Protein AF-A0AAN6XSV2-F1 (afdb_monomer_lite)

Sequence (137 aa):
DPVLAKMDRAIHNLPPEVEIPLPMTRPQTPESPRQKPQKDSRGTYFLKRDATGWHRHYIEVHVVNAVVFHATAKKNPEEVYCTTLHEIDRLIEERSKRQLDDDEEELRERVQRDLPKTYHDYLDVFSKVSSDILSPH

pLDDT: mean 72.24, std 12.76, range [43.78, 90.94]

Radius of gyration: 25.39 Å; chains: 1; bounding box: 77×52×51 Å

Structure (mmCIF, N/CA/C/O backbone):
data_AF-A0AAN6XSV2-F1
#
_entry.id   AF-A0AAN6XSV2-F1
#
loop_
_atom_site.group_PDB
_atom_site.id
_atom_site.type_symbol
_atom_site.label_atom_id
_atom_site.label_alt_id
_atom_site.label_comp_id
_atom_site.label_asym_id
_atom_site.label_entity_id
_atom_site.label_seq_id
_atom_site.pdbx_PDB_ins_code
_atom_site.Cartn_x
_atom_site.Cartn_y
_atom_site.Cartn_z
_atom_site.occupancy
_atom_site.B_iso_or_equiv
_atom_site.auth_seq_id
_atom_site.auth_comp_id
_atom_site.auth_asym_id
_atom_site.auth_atom_id
_atom_site.pdbx_PDB_model_num
ATOM 1 N N . ASP A 1 1 ? 46.905 -29.160 -10.668 1.00 58.41 1 ASP A N 1
ATOM 2 C CA . ASP A 1 1 ? 46.333 -28.372 -11.772 1.00 58.41 1 ASP A CA 1
ATOM 3 C C . ASP A 1 1 ? 46.501 -26.879 -11.494 1.00 58.41 1 ASP A C 1
ATOM 5 O O . ASP A 1 1 ? 45.975 -26.409 -10.489 1.00 58.41 1 ASP A O 1
ATOM 9 N N . PRO A 1 2 ? 47.266 -26.123 -12.299 1.00 62.91 2 PRO A N 1
ATOM 10 C CA . PRO A 1 2 ? 47.562 -24.707 -12.037 1.00 62.91 2 PRO A CA 1
ATOM 11 C C . PRO A 1 2 ? 46.348 -23.774 -12.203 1.00 62.91 2 PRO A C 1
ATOM 13 O O . PRO A 1 2 ? 46.419 -22.602 -11.834 1.00 62.91 2 PRO A O 1
ATOM 16 N N . VAL A 1 3 ? 45.240 -24.282 -12.751 1.00 62.38 3 VAL A N 1
ATOM 17 C CA . VAL A 1 3 ? 43.979 -23.549 -12.936 1.00 62.38 3 VAL A CA 1
ATOM 18 C C . VAL A 1 3 ? 43.185 -23.462 -11.628 1.00 62.38 3 VAL A C 1
ATOM 20 O O . VAL A 1 3 ? 42.724 -22.376 -11.286 1.00 62.38 3 VAL A O 1
ATOM 23 N N . LEU A 1 4 ? 43.116 -24.547 -10.842 1.00 56.38 4 LEU A N 1
ATOM 24 C CA . LEU A 1 4 ? 42.421 -24.557 -9.543 1.00 56.38 4 LEU A CA 1
ATOM 25 C C . LEU A 1 4 ? 43.033 -23.546 -8.559 1.00 56.38 4 LEU A C 1
ATOM 27 O O . LEU A 1 4 ? 42.321 -22.755 -7.950 1.00 56.38 4 LEU A O 1
ATOM 31 N N . ALA A 1 5 ? 44.366 -23.482 -8.494 1.00 59.22 5 ALA A N 1
ATOM 32 C CA . ALA A 1 5 ? 45.076 -22.570 -7.593 1.00 59.22 5 ALA A CA 1
ATOM 33 C C . ALA A 1 5 ? 44.872 -21.075 -7.931 1.00 59.22 5 ALA A C 1
ATOM 35 O O . ALA A 1 5 ? 45.068 -20.209 -7.076 1.00 59.22 5 ALA A O 1
ATOM 36 N N . LYS A 1 6 ? 44.489 -20.748 -9.176 1.00 57.47 6 LYS A N 1
ATOM 37 C CA . LYS A 1 6 ? 44.119 -19.380 -9.574 1.00 57.47 6 LYS A CA 1
ATOM 38 C C . LYS A 1 6 ? 42.690 -19.024 -9.159 1.00 57.47 6 LYS A C 1
ATOM 40 O O . LYS A 1 6 ? 42.443 -17.856 -8.873 1.00 57.47 6 LYS A O 1
ATOM 45 N N . MET A 1 7 ? 41.783 -20.002 -9.102 1.00 56.28 7 MET A N 1
ATOM 46 C CA . MET A 1 7 ? 40.399 -19.796 -8.662 1.00 56.28 7 MET A CA 1
ATOM 47 C C . MET A 1 7 ? 40.332 -19.585 -7.145 1.00 56.28 7 MET A C 1
ATOM 49 O O . MET A 1 7 ? 39.695 -18.633 -6.705 1.00 56.28 7 MET A O 1
ATOM 53 N N . ASP A 1 8 ? 41.099 -20.352 -6.362 1.00 54.59 8 ASP A N 1
ATOM 54 C CA . ASP A 1 8 ? 41.170 -20.175 -4.901 1.00 54.59 8 ASP A CA 1
ATOM 55 C C . ASP A 1 8 ? 41.706 -18.789 -4.502 1.00 54.59 8 ASP A C 1
ATOM 57 O O . ASP A 1 8 ? 41.185 -18.137 -3.598 1.00 54.59 8 ASP A O 1
ATOM 61 N N . ARG A 1 9 ? 42.703 -18.266 -5.230 1.00 55.00 9 ARG A N 1
ATOM 62 C CA . ARG A 1 9 ? 43.221 -16.903 -5.000 1.00 55.00 9 ARG A CA 1
ATOM 63 C C . ARG A 1 9 ? 42.226 -15.796 -5.352 1.00 55.00 9 ARG A C 1
ATOM 65 O O . ARG A 1 9 ? 42.364 -14.695 -4.826 1.00 55.00 9 ARG A O 1
ATOM 72 N N . ALA A 1 10 ? 41.264 -16.051 -6.236 1.00 57.94 10 ALA A N 1
ATOM 73 C CA . ALA A 1 10 ? 40.245 -15.067 -6.600 1.00 57.94 10 ALA A CA 1
ATOM 74 C C . ALA A 1 10 ? 39.151 -14.951 -5.526 1.00 57.94 10 ALA A C 1
ATOM 76 O O . ALA A 1 10 ? 38.628 -13.863 -5.311 1.00 57.94 10 ALA A O 1
ATOM 77 N N . ILE A 1 11 ? 38.859 -16.043 -4.812 1.00 56.12 11 ILE A N 1
ATOM 78 C CA . ILE A 1 11 ? 37.865 -16.071 -3.729 1.00 56.12 11 ILE A CA 1
ATOM 79 C C . ILE A 1 11 ? 38.377 -15.301 -2.500 1.00 56.12 11 ILE A C 1
ATOM 81 O O . ILE A 1 11 ? 37.618 -14.579 -1.860 1.00 56.12 11 ILE A O 1
ATOM 85 N N . HIS A 1 12 ? 39.676 -15.393 -2.199 1.00 56.19 12 HIS A N 1
ATOM 86 C CA . HIS A 1 12 ? 40.283 -14.735 -1.032 1.00 56.19 12 HIS A CA 1
ATOM 87 C C . HIS A 1 12 ? 40.664 -13.257 -1.235 1.00 56.19 12 HIS A C 1
ATOM 89 O O . HIS A 1 12 ? 41.043 -12.602 -0.269 1.00 56.19 12 HIS A O 1
ATOM 95 N N . ASN A 1 13 ? 40.562 -12.729 -2.460 1.00 59.34 13 ASN A N 1
ATOM 96 C CA . ASN A 1 13 ? 40.878 -11.333 -2.796 1.00 59.34 13 ASN A CA 1
ATOM 97 C C . ASN A 1 13 ? 39.628 -10.499 -3.132 1.00 59.34 13 ASN A C 1
ATOM 99 O O . ASN A 1 13 ? 39.733 -9.473 -3.808 1.00 59.34 13 ASN A O 1
ATOM 103 N N . LEU A 1 14 ? 38.442 -10.929 -2.692 1.00 58.00 14 LEU A N 1
ATOM 104 C CA . LEU A 1 14 ? 37.255 -10.085 -2.770 1.00 58.00 14 LEU A CA 1
ATOM 105 C C . LEU A 1 14 ? 37.459 -8.859 -1.862 1.00 58.00 14 LEU A C 1
ATOM 107 O O . LEU A 1 14 ? 37.894 -9.019 -0.718 1.00 58.00 14 LEU A O 1
ATOM 111 N N . PRO A 1 15 ? 37.195 -7.635 -2.354 1.00 59.25 15 PRO A N 1
ATOM 112 C CA . PRO A 1 15 ? 37.229 -6.454 -1.504 1.00 59.25 15 PRO A CA 1
ATOM 113 C C . PRO A 1 15 ? 36.243 -6.636 -0.339 1.00 59.25 15 PRO A C 1
ATOM 115 O O . PRO A 1 15 ? 35.228 -7.318 -0.513 1.00 59.25 15 PRO A O 1
ATOM 118 N N . PRO A 1 16 ? 36.534 -6.054 0.840 1.00 58.91 16 PRO A N 1
ATOM 119 C CA . PRO A 1 16 ? 35.620 -6.116 1.968 1.00 58.91 16 PRO A CA 1
ATOM 120 C C . PRO A 1 16 ? 34.246 -5.607 1.535 1.00 58.91 16 PRO A C 1
ATOM 122 O O . PRO A 1 16 ? 34.139 -4.650 0.766 1.00 58.91 16 PRO A O 1
ATOM 125 N N . GLU A 1 17 ? 33.234 -6.326 2.006 1.00 56.94 17 GLU A N 1
ATOM 126 C CA . GLU A 1 17 ? 31.809 -6.106 1.804 1.00 56.94 17 GLU A CA 1
ATOM 127 C C . GLU A 1 17 ? 31.503 -4.604 1.736 1.00 56.94 17 GLU A C 1
ATOM 129 O O . GLU A 1 17 ? 31.694 -3.865 2.701 1.00 56.94 17 GLU A O 1
ATOM 134 N N . VAL A 1 18 ? 31.102 -4.128 0.554 1.00 55.81 18 VAL A N 1
ATOM 135 C CA . VAL A 1 18 ? 30.601 -2.763 0.408 1.00 55.81 18 VAL A CA 1
ATOM 136 C C . VAL A 1 18 ? 29.312 -2.728 1.209 1.00 55.81 18 VAL A C 1
ATOM 138 O O . VAL A 1 18 ? 28.310 -3.296 0.777 1.00 55.81 18 VAL A O 1
ATOM 141 N N . GLU A 1 19 ? 29.351 -2.106 2.386 1.00 52.62 19 GLU A N 1
ATOM 142 C CA . GLU A 1 19 ? 28.157 -1.790 3.157 1.00 52.62 19 GLU A CA 1
ATOM 143 C C . GLU A 1 19 ? 27.242 -0.964 2.253 1.00 52.62 19 GLU A C 1
ATOM 145 O O . GLU A 1 19 ? 27.465 0.225 2.019 1.00 52.62 19 GLU A O 1
ATOM 150 N N . ILE A 1 20 ? 26.234 -1.613 1.674 1.00 57.91 20 ILE A N 1
ATOM 151 C CA . ILE A 1 20 ? 25.153 -0.907 1.009 1.00 57.91 20 ILE A CA 1
ATOM 152 C C . ILE A 1 20 ? 24.406 -0.224 2.153 1.00 57.91 20 ILE A C 1
ATOM 154 O O . ILE A 1 20 ? 23.847 -0.933 2.996 1.00 57.91 20 ILE A O 1
ATOM 158 N N . PRO A 1 21 ? 24.409 1.118 2.245 1.00 51.75 21 PRO A N 1
ATOM 159 C CA . PRO A 1 21 ? 23.649 1.788 3.280 1.00 51.75 21 PRO A CA 1
ATOM 160 C C . PRO A 1 21 ? 22.197 1.348 3.133 1.00 51.75 21 PRO A C 1
ATOM 162 O O . PRO A 1 21 ? 21.609 1.463 2.053 1.00 51.75 21 PRO A O 1
ATOM 165 N N . LEU A 1 22 ? 21.640 0.797 4.214 1.00 59.53 22 LEU A N 1
ATOM 166 C CA . LEU A 1 22 ? 20.224 0.466 4.276 1.00 59.53 22 LEU A CA 1
ATOM 167 C C . LEU A 1 22 ? 19.446 1.703 3.809 1.00 59.53 22 LEU A C 1
ATOM 169 O O . LEU A 1 22 ? 19.754 2.807 4.277 1.00 59.53 22 LEU A O 1
ATOM 173 N N . PRO A 1 23 ? 18.483 1.561 2.877 1.00 52.69 23 PRO A N 1
ATOM 174 C CA . PRO A 1 23 ? 17.677 2.693 2.457 1.00 52.69 23 PRO A CA 1
ATOM 175 C C . PRO A 1 23 ? 17.090 3.315 3.718 1.00 52.69 23 PRO A C 1
ATOM 177 O O . PRO A 1 23 ? 16.492 2.605 4.531 1.00 52.69 23 PRO A O 1
ATOM 180 N N . MET A 1 24 ? 17.338 4.615 3.906 1.00 48.44 24 MET A N 1
ATOM 181 C CA . MET A 1 24 ? 16.866 5.351 5.072 1.00 48.44 24 MET A CA 1
ATOM 182 C C . MET A 1 24 ? 15.400 4.997 5.295 1.00 48.44 24 MET A C 1
ATOM 184 O O . MET A 1 24 ? 14.558 5.240 4.427 1.00 48.44 24 MET A O 1
ATOM 188 N N . THR A 1 25 ? 15.101 4.376 6.435 1.00 55.81 25 THR A N 1
ATOM 189 C CA . THR A 1 25 ? 13.728 4.106 6.835 1.00 55.81 25 THR A CA 1
ATOM 190 C C . THR A 1 25 ? 13.012 5.443 6.845 1.00 55.81 25 THR A C 1
ATOM 192 O O . THR A 1 25 ? 13.369 6.356 7.593 1.00 55.81 25 THR A O 1
ATOM 195 N N . ARG A 1 26 ? 12.043 5.583 5.933 1.00 50.16 26 ARG A N 1
ATOM 196 C CA . ARG A 1 26 ? 11.208 6.775 5.814 1.00 50.16 26 ARG A CA 1
ATOM 197 C C . ARG A 1 26 ? 10.741 7.158 7.223 1.00 50.16 26 ARG A C 1
ATOM 199 O O . ARG A 1 26 ? 10.247 6.266 7.920 1.00 50.16 26 ARG A O 1
ATOM 206 N N . PRO A 1 27 ? 10.860 8.429 7.653 1.00 44.53 27 PRO A N 1
ATOM 207 C CA . PRO A 1 27 ? 10.211 8.859 8.879 1.00 44.53 27 PRO A CA 1
ATOM 208 C C . PRO A 1 27 ? 8.744 8.462 8.755 1.00 44.53 27 PRO A C 1
ATOM 210 O O . PRO A 1 27 ? 8.077 8.882 7.803 1.00 44.53 27 PRO A O 1
ATOM 213 N N . GLN A 1 28 ? 8.289 7.572 9.644 1.00 43.78 28 GLN A N 1
ATOM 214 C CA . GLN A 1 28 ? 6.908 7.117 9.666 1.00 43.78 28 GLN A CA 1
ATOM 215 C C . GLN A 1 28 ? 6.064 8.360 9.906 1.00 43.78 28 GLN A C 1
ATOM 217 O O . GLN A 1 28 ? 5.969 8.878 11.016 1.00 43.78 28 GLN A O 1
ATOM 222 N N . THR A 1 29 ? 5.541 8.914 8.817 1.00 49.41 29 THR A N 1
ATOM 223 C CA . THR A 1 29 ? 4.543 9.965 8.898 1.00 49.41 29 THR A CA 1
ATOM 224 C C . THR A 1 29 ? 3.375 9.310 9.624 1.00 49.41 29 THR A C 1
ATOM 226 O O . THR A 1 29 ? 3.023 8.199 9.219 1.00 49.41 29 THR A O 1
ATOM 229 N N . PRO A 1 30 ? 2.832 9.909 10.701 1.00 49.22 30 PRO A N 1
ATOM 230 C CA . PRO A 1 30 ? 1.728 9.312 11.443 1.00 49.22 30 PRO A CA 1
ATOM 231 C C . PRO A 1 30 ? 0.676 8.862 10.436 1.00 49.22 30 PRO A C 1
ATOM 233 O O . PRO A 1 30 ? 0.217 9.682 9.631 1.00 49.22 30 PRO A O 1
ATOM 236 N N . GLU A 1 31 ? 0.413 7.549 10.401 1.00 45.19 31 GLU A N 1
ATOM 237 C CA . GLU A 1 31 ? -0.494 6.961 9.424 1.00 45.19 31 GLU A CA 1
ATOM 238 C C . GLU A 1 31 ? -1.801 7.739 9.515 1.00 45.19 31 GLU A C 1
ATOM 240 O O . GLU A 1 31 ? -2.478 7.754 10.545 1.00 45.19 31 GLU A O 1
ATOM 245 N N . SER A 1 32 ? -2.107 8.481 8.453 1.00 53.69 32 SER A N 1
ATOM 246 C CA . SER A 1 32 ? -3.361 9.213 8.387 1.00 53.69 32 SER A CA 1
ATOM 247 C C . SER A 1 32 ? -4.489 8.192 8.546 1.00 53.69 32 SER A C 1
ATOM 249 O O . SER A 1 32 ? -4.366 7.092 7.996 1.00 53.69 32 SER A O 1
ATOM 251 N N . PRO A 1 33 ? -5.564 8.508 9.291 1.00 52.25 33 PRO A N 1
ATOM 252 C CA . PRO A 1 33 ? -6.645 7.562 9.545 1.00 52.25 33 PRO A CA 1
ATOM 253 C C . PRO A 1 33 ? -7.073 6.909 8.229 1.00 52.25 33 PRO A C 1
ATOM 255 O O . PRO A 1 33 ? -7.330 7.621 7.254 1.00 52.25 33 PRO A O 1
ATOM 258 N N . ARG A 1 34 ? -7.078 5.566 8.194 1.00 57.97 34 ARG A N 1
ATOM 259 C CA . ARG A 1 34 ? -7.329 4.768 6.982 1.00 57.97 34 ARG A CA 1
ATOM 260 C C . ARG A 1 34 ? -8.604 5.268 6.303 1.00 57.97 34 ARG A C 1
ATOM 262 O O . ARG A 1 34 ? -9.714 5.047 6.785 1.00 57.97 34 ARG A O 1
ATOM 269 N N . GLN A 1 35 ? -8.440 5.988 5.196 1.00 66.94 35 GLN A N 1
ATOM 270 C CA . GLN A 1 35 ? -9.558 6.574 4.471 1.00 66.94 35 GLN A CA 1
ATOM 271 C C . GLN A 1 35 ? -10.324 5.458 3.765 1.00 66.94 35 GLN A C 1
ATOM 273 O O . GLN A 1 35 ? -9.743 4.683 3.006 1.00 66.94 35 GLN A O 1
ATOM 278 N N . LYS A 1 36 ? -11.632 5.364 4.017 1.00 74.75 36 LYS A N 1
ATOM 279 C CA . LYS A 1 36 ? -12.469 4.352 3.369 1.00 74.75 36 LYS A CA 1
ATOM 280 C C . LYS A 1 36 ? -12.588 4.668 1.870 1.00 74.75 36 LYS A C 1
ATOM 282 O O . LYS A 1 36 ? -12.895 5.816 1.533 1.00 74.75 36 LYS A O 1
ATOM 287 N N . PRO A 1 37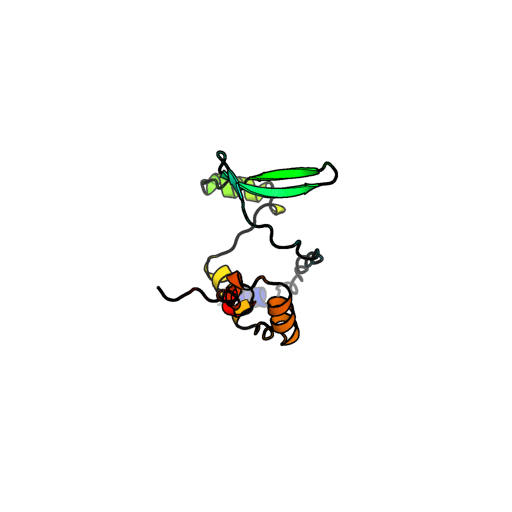 ? -12.372 3.688 0.977 1.00 82.06 37 PRO A N 1
ATOM 288 C CA . PRO A 1 37 ? -12.578 3.885 -0.451 1.00 82.06 37 PRO A CA 1
ATOM 289 C C . PRO A 1 37 ? -14.060 4.176 -0.732 1.00 82.06 37 PRO A C 1
ATOM 291 O O . PRO A 1 37 ? -14.944 3.464 -0.256 1.00 82.06 37 PRO A O 1
ATOM 294 N N . GLN A 1 38 ? -14.332 5.229 -1.499 1.00 86.44 38 GLN A N 1
ATOM 295 C CA . GLN A 1 38 ? -15.665 5.592 -1.988 1.00 86.44 38 GLN A CA 1
ATOM 296 C C . GLN A 1 38 ? -15.798 5.220 -3.470 1.00 86.44 38 GLN A C 1
ATOM 298 O O . GLN A 1 38 ? -14.796 5.050 -4.163 1.00 86.44 38 GLN A O 1
ATOM 303 N N . LYS A 1 39 ? -17.033 5.068 -3.962 1.00 85.38 39 LYS A N 1
ATOM 304 C CA . LYS A 1 39 ? -17.318 4.716 -5.361 1.00 85.38 39 LYS A CA 1
ATOM 305 C C . LYS A 1 39 ? -18.212 5.762 -6.011 1.00 85.38 39 LYS A C 1
ATOM 307 O O . LYS A 1 39 ? -19.211 6.170 -5.425 1.00 85.38 39 LYS A O 1
ATOM 312 N N . ASP A 1 40 ? -17.874 6.146 -7.233 1.00 88.19 40 ASP A N 1
ATOM 313 C CA . ASP A 1 40 ? -18.735 6.924 -8.122 1.00 88.19 40 ASP A CA 1
ATOM 314 C C . ASP A 1 40 ? -18.764 6.307 -9.532 1.00 88.19 40 ASP A C 1
ATOM 316 O O . ASP A 1 40 ? -18.307 5.184 -9.747 1.00 88.19 40 ASP A O 1
ATOM 320 N N . SER A 1 41 ? -19.329 7.029 -10.502 1.00 85.12 41 SER A N 1
ATOM 321 C CA . SER A 1 41 ? -19.432 6.582 -11.895 1.00 85.12 41 SER A CA 1
ATOM 322 C C . SER A 1 41 ? -18.087 6.444 -12.620 1.00 85.12 41 SER A C 1
ATOM 324 O O . SER A 1 41 ? -18.049 5.812 -13.673 1.00 85.12 41 SER A O 1
ATOM 326 N N . ARG A 1 42 ? -16.994 7.018 -12.096 1.00 81.56 42 ARG A N 1
ATOM 327 C CA . ARG A 1 42 ? -15.644 6.926 -12.680 1.00 81.56 42 ARG A CA 1
ATOM 328 C C . ARG A 1 42 ? -14.797 5.839 -12.023 1.00 81.56 42 ARG A C 1
ATOM 330 O O . ARG A 1 42 ? -13.786 5.448 -12.597 1.00 81.56 42 ARG A O 1
ATOM 337 N N . GLY A 1 43 ? -15.205 5.333 -10.860 1.00 83.88 43 GLY A N 1
ATOM 338 C CA . GLY A 1 43 ? -14.580 4.188 -10.209 1.00 83.88 43 GLY A CA 1
ATOM 339 C C . GLY A 1 43 ? -14.403 4.373 -8.708 1.00 83.88 43 GLY A C 1
ATOM 340 O O . GLY A 1 43 ? -15.147 5.097 -8.048 1.00 83.88 43 GLY A O 1
ATOM 341 N N . THR A 1 44 ? -13.414 3.669 -8.157 1.00 86.62 44 THR A N 1
ATOM 342 C CA . THR A 1 44 ? -13.089 3.739 -6.727 1.00 86.62 44 THR A CA 1
ATOM 343 C C . THR A 1 44 ? -12.100 4.879 -6.479 1.00 86.62 44 THR A C 1
ATOM 345 O O . THR A 1 44 ? -11.076 4.968 -7.159 1.00 86.62 44 THR A O 1
ATOM 348 N N . TYR A 1 45 ? -12.391 5.746 -5.507 1.00 87.00 45 TYR A N 1
ATOM 349 C CA . TYR A 1 45 ? -11.552 6.890 -5.151 1.00 87.00 45 TYR A CA 1
ATOM 350 C C . TYR A 1 45 ? -11.379 7.050 -3.636 1.00 87.00 45 TYR A C 1
ATOM 352 O O . TYR A 1 45 ? -12.207 6.609 -2.837 1.00 87.00 45 TYR A O 1
ATOM 360 N N . PHE A 1 46 ? -10.307 7.738 -3.245 1.00 88.31 46 PHE A N 1
ATOM 361 C CA . PHE A 1 46 ? -10.076 8.230 -1.887 1.00 88.31 46 PHE A CA 1
ATOM 362 C C . PHE A 1 46 ? -10.257 9.744 -1.839 1.00 88.31 46 PHE A C 1
ATOM 364 O O . PHE A 1 46 ? -9.898 10.447 -2.784 1.00 88.31 46 PHE A O 1
ATOM 371 N N . LEU A 1 47 ? -10.805 10.262 -0.742 1.00 86.81 47 LEU A N 1
ATOM 372 C CA . LEU A 1 47 ? -10.947 11.701 -0.549 1.00 86.81 47 LEU A CA 1
ATOM 373 C C . LEU A 1 47 ? -9.691 12.244 0.143 1.00 86.81 47 LEU A C 1
ATOM 375 O O . LEU A 1 47 ? -9.557 12.147 1.360 1.00 86.81 47 LEU A O 1
ATOM 379 N N . LYS A 1 48 ? -8.761 12.812 -0.624 1.00 85.69 48 LYS A N 1
ATOM 380 C CA . LYS A 1 48 ? -7.536 13.410 -0.080 1.00 85.69 48 LYS A CA 1
ATOM 381 C C . LYS A 1 48 ? -7.736 14.901 0.167 1.00 85.69 48 LYS A C 1
ATOM 383 O O . LYS A 1 48 ? -8.523 15.554 -0.517 1.00 85.69 48 LYS A O 1
ATOM 388 N N . ARG A 1 49 ? -7.045 15.434 1.173 1.00 82.50 49 ARG A N 1
ATOM 389 C CA . ARG A 1 49 ? -7.080 16.856 1.519 1.00 82.50 49 ARG A CA 1
ATOM 390 C C . ARG A 1 49 ? -5.695 17.457 1.348 1.00 82.50 49 ARG A C 1
ATOM 392 O O . ARG A 1 49 ? -4.771 17.030 2.031 1.00 82.50 49 ARG A O 1
ATOM 399 N N . ASP A 1 50 ? -5.623 18.498 0.530 1.00 84.94 50 ASP A N 1
ATOM 400 C CA . ASP A 1 50 ? -4.427 19.318 0.348 1.00 84.94 50 ASP A CA 1
ATOM 401 C C . ASP A 1 50 ? -4.675 20.738 0.883 1.00 84.94 50 ASP A C 1
ATOM 403 O O . ASP A 1 50 ? -5.749 21.048 1.411 1.00 84.94 50 ASP A O 1
ATOM 407 N N . ALA A 1 51 ? -3.692 21.629 0.721 1.00 83.38 51 ALA A N 1
ATOM 408 C CA . ALA A 1 51 ? -3.789 23.036 1.123 1.00 83.38 51 ALA A CA 1
ATOM 409 C C . ALA A 1 51 ? -4.963 23.792 0.461 1.00 83.38 51 ALA A C 1
ATOM 411 O O . ALA A 1 51 ? -5.434 24.788 1.001 1.00 83.38 51 ALA A O 1
ATOM 412 N N . THR A 1 52 ? -5.452 23.313 -0.685 1.00 80.88 52 THR A N 1
ATOM 413 C CA . THR A 1 52 ? -6.533 23.923 -1.475 1.00 80.88 52 THR A CA 1
ATOM 414 C C . THR A 1 52 ? -7.914 23.312 -1.224 1.00 80.88 52 THR A C 1
ATOM 416 O O . THR A 1 52 ? -8.908 23.868 -1.687 1.00 80.88 52 THR A O 1
ATOM 419 N N . GLY A 1 53 ? -8.012 22.203 -0.481 1.00 87.50 53 GLY A N 1
ATOM 420 C CA . GLY A 1 53 ? -9.287 21.565 -0.141 1.00 87.50 53 GLY A CA 1
ATOM 421 C C . GLY A 1 53 ? -9.314 20.050 -0.346 1.00 87.50 53 GLY A C 1
ATOM 422 O O . GLY A 1 53 ? -8.278 19.391 -0.440 1.00 87.50 53 GLY A O 1
ATOM 423 N N . TRP A 1 54 ? -10.529 19.496 -0.374 1.00 85.62 54 TRP A N 1
ATOM 424 C CA . TRP A 1 54 ? -10.776 18.071 -0.600 1.00 85.62 54 TRP A CA 1
ATOM 425 C C . TRP A 1 54 ? -10.851 17.763 -2.092 1.00 85.62 54 TRP A C 1
ATOM 427 O O . TRP A 1 54 ? -11.613 18.397 -2.821 1.00 85.62 54 TRP A O 1
ATOM 437 N N . HIS A 1 55 ? -10.119 16.748 -2.534 1.00 86.00 55 HIS A N 1
ATOM 438 C CA . HIS A 1 55 ? -10.160 16.265 -3.905 1.00 86.00 55 HIS A CA 1
ATOM 439 C C . HIS A 1 55 ? -10.330 14.744 -3.947 1.00 86.00 55 HIS A C 1
ATOM 441 O O . HIS A 1 55 ? -9.982 14.016 -3.014 1.00 86.00 55 HIS A O 1
ATOM 447 N N . ARG A 1 56 ? -10.911 14.260 -5.048 1.00 88.44 56 ARG A N 1
ATOM 448 C CA . ARG A 1 56 ? -11.080 12.827 -5.306 1.00 88.44 56 ARG A CA 1
ATOM 449 C C . ARG A 1 56 ? -9.822 12.291 -5.974 1.00 88.44 56 ARG A C 1
ATOM 451 O O . ARG A 1 56 ? -9.434 12.776 -7.032 1.00 88.44 56 ARG A O 1
ATOM 458 N N . HIS A 1 57 ? -9.218 11.284 -5.366 1.00 85.50 57 HIS A N 1
ATOM 459 C CA . HIS A 1 57 ? -8.050 10.587 -5.877 1.00 85.50 57 HIS A CA 1
ATOM 460 C C . HIS A 1 57 ? -8.461 9.189 -6.343 1.00 85.50 57 HIS A C 1
ATOM 462 O O . HIS A 1 57 ? -8.678 8.299 -5.519 1.00 85.50 57 HIS A O 1
ATOM 468 N N . TYR A 1 58 ? -8.583 8.994 -7.653 1.00 83.31 58 TYR A N 1
ATOM 469 C CA . TYR A 1 58 ? -8.969 7.710 -8.242 1.00 83.31 58 TYR A CA 1
ATOM 470 C C . TYR A 1 58 ? -7.808 6.715 -8.212 1.00 83.31 58 TYR A C 1
ATOM 472 O O . TYR A 1 58 ? -6.644 7.104 -8.306 1.00 83.31 58 TYR A O 1
ATOM 480 N N . ILE A 1 59 ? -8.131 5.430 -8.064 1.00 78.94 59 ILE A N 1
ATOM 481 C CA . ILE A 1 59 ? -7.173 4.345 -8.285 1.00 78.94 59 ILE A CA 1
ATOM 482 C C . ILE A 1 59 ? -7.360 3.865 -9.718 1.00 78.94 59 ILE A C 1
ATOM 484 O O . ILE A 1 59 ? -8.419 3.335 -10.057 1.00 78.94 59 ILE A O 1
ATOM 488 N N . GLU A 1 60 ? -6.335 4.023 -10.546 1.00 77.94 60 GLU A N 1
ATOM 489 C CA . GLU A 1 60 ? -6.322 3.461 -11.892 1.00 77.94 60 GLU A CA 1
ATOM 490 C C . GLU A 1 60 ? -5.425 2.226 -11.923 1.00 77.94 60 GLU A C 1
ATOM 492 O O . GLU A 1 60 ? -4.241 2.294 -11.593 1.00 77.94 60 GLU A O 1
ATOM 497 N N . VAL A 1 61 ? -6.001 1.087 -12.304 1.00 77.12 61 VAL A N 1
ATOM 498 C CA . VAL A 1 61 ? -5.269 -0.172 -12.461 1.00 77.12 61 VAL A CA 1
ATOM 499 C C . VAL A 1 61 ? -5.078 -0.417 -13.950 1.00 77.12 61 VAL A C 1
ATOM 501 O O . VAL A 1 61 ? -6.050 -0.581 -14.685 1.00 77.12 61 VAL A O 1
ATOM 504 N N . HIS A 1 62 ? -3.821 -0.446 -14.385 1.00 77.25 62 HIS A N 1
ATOM 505 C CA . HIS A 1 62 ? -3.441 -0.644 -15.783 1.00 77.25 62 HIS A CA 1
ATOM 506 C C . HIS A 1 62 ? -2.704 -1.974 -15.952 1.00 77.25 62 HIS A C 1
ATOM 508 O O . HIS A 1 62 ? -1.885 -2.347 -15.112 1.00 77.25 62 HIS 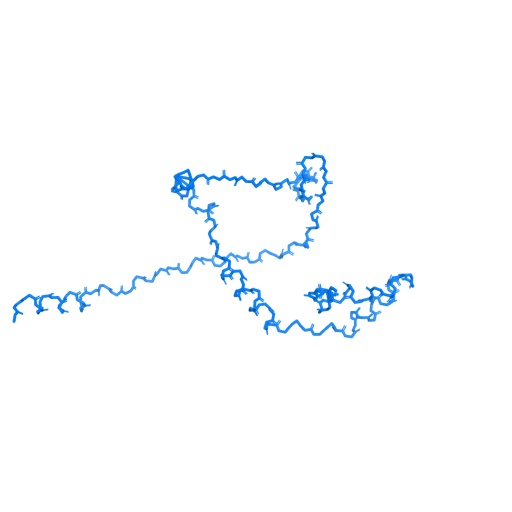A O 1
ATOM 514 N N . VAL A 1 63 ? -2.957 -2.674 -17.060 1.00 80.94 63 VAL A N 1
ATOM 515 C CA . VAL A 1 63 ? -2.176 -3.855 -17.459 1.00 80.94 63 VAL A CA 1
ATOM 516 C C . VAL A 1 63 ? -1.079 -3.396 -18.411 1.00 80.94 63 VAL A C 1
ATOM 518 O O . VAL A 1 63 ? -1.364 -2.861 -19.481 1.00 80.94 63 VAL A O 1
ATOM 521 N N . VAL A 1 64 ? 0.179 -3.605 -18.030 1.00 84.75 64 VAL A N 1
ATOM 522 C CA . VAL A 1 64 ? 1.345 -3.216 -18.832 1.00 84.75 64 VAL A CA 1
ATOM 523 C C . VAL A 1 64 ? 2.146 -4.437 -19.267 1.00 84.75 64 VAL A C 1
ATOM 525 O O . VAL A 1 64 ? 2.262 -5.421 -18.541 1.00 84.75 64 VAL A O 1
ATOM 528 N N . ASN A 1 65 ? 2.721 -4.372 -20.468 1.00 88.81 65 ASN A N 1
ATOM 529 C CA . ASN A 1 65 ? 3.655 -5.388 -20.949 1.00 88.81 65 ASN A CA 1
ATOM 530 C C . ASN A 1 65 ? 5.001 -5.266 -20.204 1.00 88.81 65 ASN A C 1
ATOM 532 O O . ASN A 1 65 ? 5.443 -4.158 -19.891 1.00 88.81 65 ASN A O 1
ATOM 536 N N . ALA A 1 66 ? 5.686 -6.391 -19.991 1.00 86.38 66 ALA A N 1
ATOM 537 C CA . ALA A 1 66 ? 6.995 -6.485 -19.349 1.00 86.38 66 ALA A CA 1
ATOM 538 C C . ALA A 1 66 ? 8.043 -5.528 -19.947 1.00 86.38 66 ALA A C 1
ATOM 540 O O . ALA A 1 66 ? 8.800 -4.904 -19.208 1.00 86.38 66 ALA A O 1
ATOM 541 N N . VAL A 1 67 ? 8.066 -5.359 -21.276 1.00 90.94 67 VAL A N 1
ATOM 542 C CA . VAL A 1 67 ? 9.024 -4.457 -21.947 1.00 90.94 67 VAL A CA 1
ATOM 543 C C . VAL A 1 67 ? 8.799 -2.998 -21.540 1.00 90.94 67 VAL A C 1
ATOM 545 O O . VAL A 1 67 ? 9.754 -2.273 -21.266 1.00 90.94 67 VAL A O 1
ATOM 548 N N . VAL A 1 68 ? 7.533 -2.580 -21.469 1.00 84.50 68 VAL A N 1
ATOM 549 C CA . VAL A 1 68 ? 7.147 -1.218 -21.078 1.00 84.50 68 VAL A CA 1
ATOM 550 C C . VAL A 1 68 ? 7.438 -1.003 -19.598 1.00 84.50 68 VAL A C 1
ATOM 552 O O . VAL A 1 68 ? 8.049 -0.000 -19.245 1.00 84.50 68 VAL A O 1
ATOM 555 N N . PHE A 1 69 ? 7.092 -1.974 -18.750 1.00 84.44 69 PHE A N 1
ATOM 556 C CA . PHE A 1 69 ? 7.417 -1.936 -17.326 1.00 84.44 69 PHE A CA 1
ATOM 557 C C . PHE A 1 69 ? 8.923 -1.770 -17.090 1.00 84.44 69 PHE A C 1
ATOM 559 O O . PHE A 1 69 ? 9.338 -0.880 -16.355 1.00 84.44 69 PHE A O 1
ATOM 566 N N . HIS A 1 70 ? 9.753 -2.563 -17.771 1.00 86.44 70 HIS A N 1
ATOM 567 C CA . HIS A 1 70 ? 11.207 -2.484 -17.647 1.00 86.44 70 HIS A CA 1
ATOM 568 C C . HIS A 1 70 ? 11.771 -1.128 -18.111 1.00 86.44 70 HIS A C 1
ATOM 570 O O . HIS A 1 70 ? 12.692 -0.598 -17.491 1.00 86.44 70 HIS A O 1
ATOM 576 N N . ALA A 1 71 ? 11.220 -0.538 -19.177 1.00 87.19 71 ALA A N 1
ATOM 577 C CA . ALA A 1 71 ? 11.617 0.797 -19.624 1.00 87.19 71 ALA A CA 1
ATOM 578 C C . ALA A 1 71 ? 11.255 1.883 -18.593 1.00 87.19 71 ALA A C 1
ATOM 580 O O . ALA A 1 71 ? 12.088 2.739 -18.293 1.00 87.19 71 ALA A O 1
ATOM 581 N N . THR A 1 72 ? 10.052 1.821 -18.011 1.00 85.62 72 THR A N 1
ATOM 582 C CA . THR A 1 72 ? 9.603 2.748 -16.961 1.00 85.62 72 THR A CA 1
ATOM 583 C C . THR A 1 72 ? 10.438 2.602 -15.691 1.00 85.62 72 THR A C 1
ATOM 585 O O . THR A 1 72 ? 10.921 3.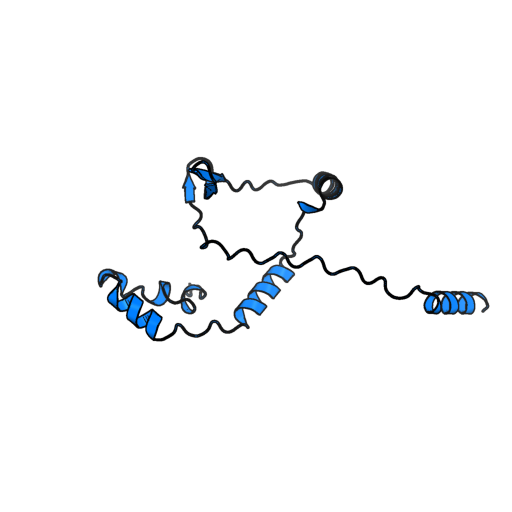602 -15.169 1.00 85.62 72 THR A O 1
ATOM 588 N N . ALA A 1 73 ? 10.705 1.367 -15.257 1.00 86.31 73 ALA A N 1
ATOM 589 C CA . ALA A 1 73 ? 11.523 1.080 -14.080 1.00 86.31 73 ALA A CA 1
ATOM 590 C C . ALA A 1 73 ? 12.962 1.595 -14.204 1.00 86.31 73 ALA A C 1
ATOM 592 O O . ALA A 1 73 ? 13.558 2.012 -13.217 1.00 86.31 73 ALA A O 1
ATOM 593 N N . LYS A 1 74 ? 13.524 1.607 -15.418 1.00 87.69 74 LYS A N 1
ATOM 594 C CA . LYS A 1 74 ? 14.838 2.217 -15.667 1.00 87.69 74 LYS A CA 1
ATOM 595 C C . LYS A 1 74 ? 14.815 3.740 -15.636 1.00 87.69 74 LYS A C 1
ATOM 597 O O . LYS A 1 74 ? 15.828 4.342 -15.299 1.00 87.69 74 LYS A O 1
ATOM 602 N N . LYS A 1 75 ? 13.709 4.353 -16.058 1.00 88.38 75 LYS A N 1
ATOM 603 C CA . LYS A 1 75 ? 13.584 5.809 -16.154 1.00 88.38 75 LYS A CA 1
ATOM 604 C C . LYS A 1 75 ? 13.323 6.449 -14.787 1.00 88.38 75 LYS A C 1
ATOM 606 O O . LYS A 1 75 ? 13.955 7.454 -14.494 1.00 88.38 75 LYS A O 1
ATOM 611 N N . ASN A 1 76 ? 12.446 5.837 -13.989 1.00 87.12 76 ASN A N 1
ATOM 612 C CA . ASN A 1 76 ? 12.022 6.309 -12.669 1.00 87.12 76 ASN A CA 1
ATOM 613 C C . ASN A 1 76 ? 12.100 5.147 -11.652 1.00 87.12 76 ASN A C 1
ATOM 615 O O . ASN A 1 76 ? 11.071 4.551 -11.311 1.00 87.12 76 ASN A O 1
ATOM 619 N N . PRO A 1 77 ? 13.302 4.742 -11.208 1.00 79.06 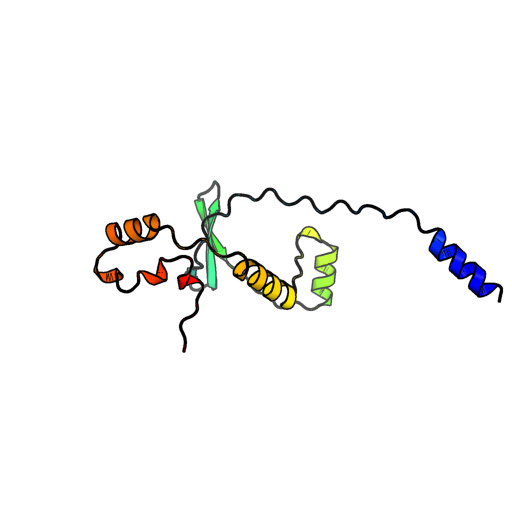77 PRO A N 1
ATOM 620 C CA . PRO A 1 77 ? 13.463 3.601 -10.302 1.00 79.06 77 PRO A CA 1
ATOM 621 C C . PRO A 1 77 ? 12.768 3.799 -8.945 1.00 79.06 77 PRO A C 1
ATOM 623 O O . PRO A 1 77 ? 12.343 2.827 -8.329 1.00 79.06 77 PRO A O 1
ATOM 626 N N . GLU A 1 78 ? 12.609 5.042 -8.493 1.00 82.50 78 GLU A N 1
ATOM 627 C CA . GLU A 1 78 ? 11.938 5.411 -7.242 1.00 82.50 78 GLU A CA 1
ATOM 628 C C . GLU A 1 78 ? 10.413 5.229 -7.256 1.00 82.50 78 GLU A C 1
ATOM 630 O O . GLU A 1 78 ? 9.802 5.147 -6.192 1.00 82.50 78 GLU A O 1
ATOM 635 N N . GLU A 1 79 ? 9.796 5.148 -8.437 1.00 78.19 79 GLU A N 1
ATOM 636 C CA . GLU A 1 79 ? 8.345 4.973 -8.590 1.00 78.19 79 GLU A CA 1
ATOM 637 C C . GLU A 1 79 ? 7.934 3.497 -8.695 1.00 78.19 79 GLU A C 1
ATOM 639 O O . GLU A 1 79 ? 6.742 3.177 -8.685 1.00 78.19 79 GLU A O 1
ATOM 644 N N . VAL A 1 80 ? 8.904 2.581 -8.798 1.00 77.50 80 VAL A N 1
ATOM 645 C CA . VAL A 1 80 ? 8.643 1.151 -8.969 1.00 77.50 80 VAL A CA 1
ATOM 646 C C . VAL A 1 80 ? 8.798 0.411 -7.651 1.00 77.50 80 VAL A C 1
ATOM 648 O O . VAL A 1 80 ? 9.896 0.202 -7.143 1.00 77.50 80 VAL A O 1
ATOM 651 N N . TYR A 1 81 ? 7.667 -0.074 -7.148 1.00 76.88 81 TYR A N 1
ATOM 652 C CA . TYR A 1 81 ? 7.609 -0.982 -6.013 1.00 76.88 81 TYR A CA 1
ATOM 653 C C . TYR A 1 81 ? 7.211 -2.365 -6.515 1.00 76.88 81 TYR A C 1
ATOM 655 O O . TYR A 1 81 ? 6.141 -2.546 -7.096 1.00 76.88 81 TYR A O 1
ATOM 663 N N . CYS A 1 82 ? 8.088 -3.340 -6.308 1.00 76.38 82 CYS A N 1
ATOM 664 C CA . CYS A 1 82 ? 7.788 -4.741 -6.547 1.00 76.38 82 CYS A CA 1
ATOM 665 C C . CYS A 1 82 ? 7.580 -5.408 -5.192 1.00 76.38 82 CYS A C 1
ATOM 667 O O . CYS A 1 82 ? 8.414 -5.256 -4.302 1.00 76.38 82 CYS A O 1
ATOM 669 N N . THR A 1 83 ? 6.477 -6.132 -5.042 1.00 80.62 83 THR A N 1
ATOM 670 C CA . THR A 1 83 ? 6.302 -7.062 -3.932 1.00 80.62 83 THR A CA 1
ATOM 671 C C . THR A 1 83 ? 5.693 -8.351 -4.453 1.00 80.62 83 THR A C 1
ATOM 673 O O . THR A 1 83 ? 4.938 -8.345 -5.430 1.00 80.62 83 THR A O 1
ATOM 676 N N . THR A 1 84 ? 6.049 -9.468 -3.836 1.00 79.44 84 THR A N 1
ATOM 677 C CA . THR A 1 84 ? 5.502 -10.778 -4.187 1.00 79.44 84 THR A CA 1
ATOM 678 C C . THR A 1 84 ? 4.310 -11.125 -3.299 1.00 79.44 84 THR A C 1
ATOM 680 O O . THR A 1 84 ? 4.216 -10.667 -2.163 1.00 79.44 84 THR A O 1
ATOM 683 N N . LEU A 1 85 ? 3.403 -11.983 -3.783 1.00 76.75 85 LEU A N 1
ATOM 684 C CA . LEU A 1 85 ? 2.313 -12.503 -2.943 1.00 76.75 85 LEU A CA 1
ATOM 685 C C . LEU A 1 85 ? 2.855 -13.176 -1.675 1.00 76.75 85 LEU A C 1
ATOM 687 O O . LEU A 1 85 ? 2.322 -12.963 -0.598 1.00 76.75 85 LEU A O 1
ATOM 691 N N . HIS A 1 86 ? 3.981 -13.884 -1.787 1.00 82.81 86 HIS A N 1
ATOM 692 C CA . HIS A 1 86 ? 4.646 -14.496 -0.641 1.00 82.81 86 HIS A CA 1
ATOM 693 C C . HIS A 1 86 ? 5.120 -13.470 0.402 1.00 82.81 86 HIS A C 1
ATOM 695 O O . HIS A 1 86 ? 5.001 -13.708 1.601 1.00 82.81 86 HIS A O 1
ATOM 701 N N . GLU A 1 87 ? 5.656 -12.326 -0.031 1.00 81.50 87 GLU A N 1
ATOM 702 C CA . GLU A 1 87 ? 6.038 -11.239 0.879 1.00 81.50 87 GLU A CA 1
ATOM 703 C C . GLU A 1 87 ? 4.821 -10.617 1.562 1.00 81.50 87 GLU A C 1
ATOM 705 O O . GLU A 1 87 ? 4.885 -10.318 2.753 1.00 81.50 87 GLU A O 1
ATOM 710 N N . ILE A 1 88 ? 3.715 -10.461 0.828 1.00 82.88 88 ILE A N 1
ATOM 711 C CA . ILE A 1 88 ? 2.443 -9.995 1.386 1.00 82.88 88 ILE A CA 1
ATOM 712 C C . ILE A 1 88 ? 1.947 -10.982 2.446 1.00 82.88 88 ILE A C 1
ATOM 714 O O . ILE A 1 88 ? 1.670 -10.565 3.568 1.00 82.88 88 ILE A O 1
ATOM 718 N N . ASP A 1 89 ? 1.900 -12.276 2.127 1.00 83.94 89 ASP A N 1
ATOM 719 C CA . ASP A 1 89 ? 1.455 -13.326 3.048 1.00 83.94 89 ASP A CA 1
ATOM 720 C C . ASP A 1 89 ? 2.327 -13.357 4.306 1.00 83.94 89 ASP A C 1
ATOM 722 O O . ASP A 1 89 ? 1.821 -13.353 5.427 1.00 83.94 89 ASP A O 1
ATOM 726 N N . ARG A 1 90 ? 3.652 -13.282 4.141 1.00 85.19 90 ARG A N 1
ATOM 727 C CA . ARG A 1 90 ? 4.596 -13.224 5.261 1.00 85.19 90 ARG A CA 1
ATOM 728 C C . ARG A 1 90 ? 4.377 -11.990 6.135 1.00 85.19 90 ARG A C 1
ATOM 730 O O . ARG A 1 90 ? 4.462 -12.093 7.357 1.00 85.19 90 ARG A O 1
ATOM 737 N N . LEU A 1 91 ? 4.102 -10.834 5.533 1.00 83.56 91 LEU A N 1
ATOM 738 C CA . LEU A 1 91 ? 3.837 -9.596 6.264 1.00 83.56 91 LEU A CA 1
ATOM 739 C C . LEU A 1 91 ? 2.504 -9.663 7.022 1.00 83.56 91 LEU A C 1
ATOM 741 O O . LEU A 1 91 ? 2.410 -9.150 8.138 1.00 83.56 91 LEU A O 1
ATOM 745 N N . ILE A 1 92 ? 1.488 -10.303 6.438 1.00 81.25 92 ILE A N 1
ATOM 746 C CA . ILE A 1 92 ? 0.213 -10.582 7.107 1.00 81.25 92 ILE A CA 1
ATOM 747 C C . ILE A 1 92 ? 0.458 -11.502 8.301 1.00 81.25 92 ILE A C 1
ATOM 749 O O . ILE A 1 92 ? 0.081 -11.145 9.411 1.00 81.25 92 ILE A O 1
ATOM 753 N N . GLU A 1 93 ? 1.164 -12.619 8.116 1.00 83.25 93 GLU A N 1
ATOM 754 C CA . GLU A 1 93 ? 1.503 -13.529 9.213 1.00 83.25 93 GLU A CA 1
ATOM 755 C C . GLU A 1 93 ? 2.291 -12.838 10.329 1.00 83.25 93 GLU A C 1
ATOM 757 O O . GLU A 1 93 ? 2.049 -13.087 11.509 1.00 83.25 93 GLU A O 1
ATOM 762 N N . GLU A 1 94 ? 3.261 -11.992 9.979 1.00 82.75 94 GLU A N 1
ATOM 763 C CA . GLU A 1 94 ? 4.042 -11.239 10.957 1.00 82.75 94 GLU A CA 1
ATOM 764 C C . GLU A 1 94 ? 3.151 -10.279 11.750 1.00 82.75 94 GLU A C 1
ATOM 766 O O . GLU A 1 94 ? 3.285 -10.183 12.970 1.00 82.75 94 GLU A O 1
ATOM 771 N N . ARG A 1 95 ? 2.205 -9.609 11.082 1.00 73.44 95 ARG A N 1
ATOM 772 C CA . ARG A 1 95 ? 1.204 -8.763 11.743 1.00 73.44 95 ARG A CA 1
ATOM 773 C C . ARG A 1 95 ? 0.262 -9.569 12.627 1.00 73.44 95 ARG A C 1
ATOM 775 O O . ARG A 1 95 ? -0.012 -9.114 13.723 1.00 73.44 95 ARG A O 1
ATOM 782 N N . SER A 1 96 ? -0.175 -10.752 12.206 1.00 69.06 96 SER A N 1
ATOM 783 C CA . SER A 1 96 ? -1.031 -11.625 13.018 1.00 69.06 96 SER A CA 1
ATOM 784 C C . SER A 1 96 ? -0.302 -12.213 14.231 1.00 69.06 96 SER A C 1
ATOM 786 O O . SER A 1 96 ? -0.921 -12.473 15.257 1.00 69.06 96 SER A O 1
ATOM 788 N N . LYS A 1 97 ? 1.017 -12.433 14.134 1.00 69.50 97 LYS A N 1
ATOM 789 C CA . LYS A 1 97 ? 1.860 -12.908 15.248 1.00 69.50 97 LYS A CA 1
ATOM 790 C C . LYS A 1 97 ? 2.152 -11.813 16.271 1.00 69.50 97 LYS A C 1
ATOM 792 O O . LYS A 1 97 ? 2.374 -12.126 17.440 1.00 69.50 97 LYS A O 1
ATOM 797 N N . ARG A 1 98 ? 2.157 -10.543 15.85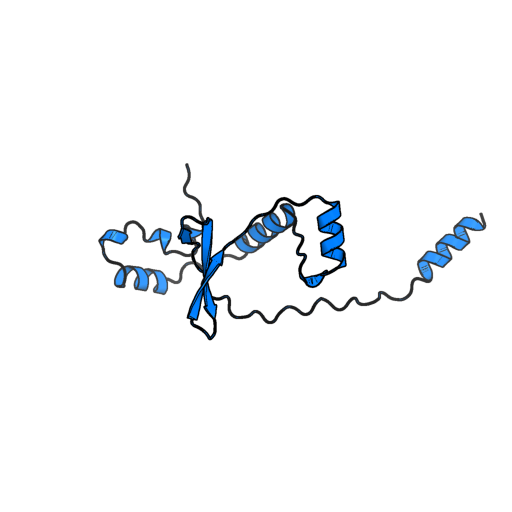4 1.00 63.12 98 ARG A N 1
ATOM 798 C CA . ARG A 1 98 ? 2.094 -9.407 16.778 1.00 63.12 98 ARG A CA 1
ATOM 799 C C . ARG A 1 98 ? 0.686 -9.423 17.361 1.00 63.12 98 ARG A C 1
ATOM 801 O O . ARG A 1 98 ? -0.238 -8.947 16.717 1.00 63.12 98 ARG A O 1
ATOM 808 N N . GLN A 1 99 ? 0.529 -10.050 18.527 1.00 56.53 99 GLN A N 1
ATOM 809 C CA . GLN A 1 99 ? -0.722 -10.021 19.281 1.00 56.53 99 GLN A CA 1
ATOM 810 C C . GLN A 1 99 ? -1.218 -8.574 19.282 1.00 56.53 99 GLN A C 1
ATOM 812 O O . GLN A 1 99 ? -0.513 -7.683 19.755 1.00 56.53 99 GLN A O 1
ATOM 817 N N . LEU A 1 100 ? -2.366 -8.328 18.649 1.00 56.94 100 LEU A N 1
ATOM 818 C CA . LEU A 1 100 ? -3.081 -7.088 18.888 1.00 56.94 100 LEU A CA 1
ATOM 819 C C . LEU A 1 100 ? -3.380 -7.118 20.379 1.00 56.94 100 LEU A C 1
ATOM 821 O O . LEU A 1 100 ? -3.950 -8.105 20.848 1.00 56.94 100 LEU A O 1
ATOM 825 N N . ASP A 1 101 ? -2.921 -6.103 21.110 1.00 59.62 101 ASP A N 1
ATOM 826 C CA . ASP A 1 101 ? -3.312 -5.945 22.504 1.00 59.62 101 ASP A CA 1
ATOM 827 C C . ASP A 1 101 ? -4.837 -6.086 22.547 1.00 59.62 101 ASP A C 1
ATOM 829 O O . ASP A 1 101 ? -5.532 -5.444 21.745 1.00 59.62 101 ASP A O 1
ATOM 833 N N . ASP A 1 102 ? -5.332 -6.998 23.393 1.00 59.75 102 ASP A N 1
ATOM 834 C CA . ASP A 1 102 ? -6.767 -7.176 23.612 1.00 59.75 102 ASP A CA 1
ATOM 835 C C . ASP A 1 102 ? -7.394 -5.791 23.764 1.00 59.75 102 ASP A C 1
ATOM 837 O O . ASP A 1 102 ? -6.776 -4.900 24.357 1.00 59.75 102 ASP A O 1
ATOM 841 N N . ASP A 1 103 ? -8.589 -5.582 23.202 1.00 61.34 103 ASP A N 1
ATOM 842 C CA . ASP A 1 103 ? -9.247 -4.288 23.349 1.00 61.34 103 ASP A CA 1
ATOM 843 C C . ASP A 1 103 ? -9.318 -3.958 24.837 1.00 61.34 103 ASP A C 1
ATOM 845 O O . ASP A 1 103 ? -10.039 -4.631 25.578 1.00 61.34 103 ASP A O 1
ATOM 849 N N . GLU A 1 104 ? -8.543 -2.948 25.251 1.00 65.69 104 GLU A N 1
ATOM 850 C CA . GLU A 1 104 ? -8.505 -2.474 26.628 1.00 65.69 104 GLU A CA 1
ATOM 851 C C . GLU A 1 104 ? -9.950 -2.356 27.123 1.00 65.69 104 GLU A C 1
ATOM 853 O O . GLU A 1 104 ? -10.809 -1.839 26.402 1.00 65.69 104 GLU A O 1
ATOM 858 N N . GLU A 1 105 ? -10.238 -2.850 28.329 1.00 66.44 105 GLU A N 1
ATOM 859 C CA . GLU A 1 105 ? -11.586 -2.851 28.925 1.00 66.44 105 GLU A CA 1
ATOM 860 C C . GLU A 1 105 ? -12.264 -1.467 28.771 1.00 66.44 105 GLU A C 1
ATOM 862 O O . GLU A 1 105 ? -13.443 -1.349 28.434 1.00 66.44 105 GLU A O 1
ATOM 867 N N . GLU A 1 106 ? -11.461 -0.401 28.861 1.00 69.56 106 GLU A N 1
ATOM 868 C CA . GLU A 1 106 ? -11.845 0.997 28.657 1.00 69.56 106 GLU A CA 1
ATOM 869 C C . GLU A 1 106 ? -12.402 1.328 27.260 1.00 69.56 106 GLU A C 1
ATOM 871 O O . GLU A 1 106 ? -13.196 2.261 27.104 1.00 69.56 106 GLU A O 1
ATOM 876 N N . LEU A 1 107 ? -11.954 0.643 26.205 1.00 71.44 107 LEU A N 1
ATOM 877 C CA . LEU A 1 107 ? -12.468 0.822 24.847 1.00 71.44 107 LEU A CA 1
ATOM 878 C C . LEU A 1 107 ? -13.869 0.216 24.738 1.00 71.44 107 LEU A C 1
ATOM 880 O O . LEU A 1 107 ? -14.767 0.860 24.199 1.00 71.44 107 LEU A O 1
ATOM 884 N N . ARG A 1 108 ? -14.083 -0.975 25.310 1.00 71.06 108 ARG A N 1
ATOM 885 C CA . ARG A 1 108 ? -15.398 -1.637 25.331 1.00 71.06 108 ARG A CA 1
ATOM 886 C C . ARG A 1 108 ? -16.421 -0.820 26.113 1.00 71.06 108 ARG A C 1
ATOM 888 O O . ARG A 1 108 ? -17.540 -0.621 25.638 1.00 71.06 108 ARG A O 1
ATOM 895 N N . GLU A 1 109 ? -16.019 -0.287 27.265 1.00 76.75 109 GLU A N 1
ATOM 896 C CA . GLU A 1 109 ? -16.864 0.592 28.074 1.00 76.75 109 GLU A CA 1
ATOM 897 C C . GLU A 1 109 ? -17.223 1.891 27.340 1.00 76.75 109 GLU A C 1
ATOM 899 O O . GLU A 1 109 ? -18.385 2.305 27.348 1.00 76.75 109 GLU A O 1
ATOM 904 N N . ARG A 1 110 ? -16.264 2.523 26.647 1.00 77.44 110 ARG A N 1
ATOM 905 C CA . ARG A 1 110 ? -16.529 3.720 25.828 1.00 77.44 110 ARG A CA 1
ATOM 906 C C . ARG A 1 110 ? -17.502 3.436 24.690 1.00 77.44 110 ARG A C 1
ATOM 908 O O . ARG A 1 110 ? -18.475 4.166 24.516 1.00 77.44 110 ARG A O 1
ATOM 915 N N . VAL A 1 111 ? -17.281 2.347 23.960 1.00 79.31 111 VAL A N 1
ATOM 916 C CA . VAL A 1 111 ? -18.126 1.939 22.832 1.00 79.31 111 VAL A CA 1
ATOM 917 C C . VAL A 1 111 ? -19.565 1.685 23.304 1.00 79.31 111 VAL A C 1
ATOM 919 O O . VAL A 1 111 ? -20.493 2.179 22.672 1.00 79.31 111 VAL A O 1
ATOM 922 N N . GLN A 1 112 ? -19.784 1.027 24.449 1.00 78.69 112 GLN A N 1
ATOM 923 C CA . GLN A 1 112 ? -21.138 0.821 24.993 1.00 78.69 112 GLN A CA 1
ATOM 924 C C . GLN A 1 112 ? -21.854 2.117 25.400 1.00 78.69 112 GLN A C 1
ATOM 926 O O . GLN A 1 112 ? -23.082 2.190 25.296 1.00 78.69 112 GLN A O 1
ATOM 931 N N . ARG A 1 113 ? -21.117 3.128 25.878 1.00 82.38 113 ARG A N 1
ATOM 932 C CA . ARG A 1 113 ? -21.693 4.426 26.270 1.00 82.38 113 ARG A CA 1
ATOM 933 C C . ARG A 1 113 ? -22.064 5.284 25.068 1.00 82.38 113 ARG A C 1
ATOM 935 O O . ARG A 1 113 ? -23.112 5.929 25.096 1.00 82.38 113 ARG A O 1
ATOM 942 N N . ASP A 1 114 ? -21.214 5.288 24.047 1.00 82.81 114 ASP A N 1
ATOM 943 C CA . ASP A 1 114 ? -21.336 6.204 22.914 1.00 82.81 114 ASP A CA 1
ATOM 944 C C . ASP A 1 114 ? -22.201 5.631 21.783 1.00 82.81 114 ASP A C 1
ATOM 946 O O . ASP A 1 114 ? -22.816 6.395 21.031 1.00 82.81 114 ASP A O 1
ATOM 950 N N . LEU A 1 115 ? -22.298 4.299 21.657 1.00 81.25 115 LEU A N 1
ATOM 951 C CA . LEU A 1 115 ? -23.147 3.687 20.640 1.00 81.25 115 LEU A CA 1
ATOM 952 C C . LEU A 1 115 ? -24.623 3.643 21.050 1.00 81.25 115 LEU A C 1
ATOM 954 O O . LEU A 1 115 ? -24.971 3.134 22.121 1.00 81.25 115 LEU A O 1
ATOM 958 N N . PRO A 1 116 ? -25.527 4.077 20.153 1.00 85.25 116 PRO A N 1
ATOM 959 C CA . PRO A 1 116 ? -26.951 3.822 20.299 1.00 85.25 116 PRO A CA 1
ATOM 960 C C . PRO A 1 116 ? -27.239 2.324 20.455 1.00 85.25 116 PRO A C 1
ATOM 962 O O . PRO A 1 116 ? -26.642 1.496 19.766 1.00 85.25 116 PRO A O 1
ATOM 965 N N . LYS A 1 117 ? -28.221 1.986 21.303 1.00 83.75 117 LYS A N 1
ATOM 966 C CA . LYS A 1 117 ? -28.611 0.597 21.625 1.00 83.75 117 LYS A CA 1
ATOM 967 C C . LYS A 1 117 ? -28.895 -0.275 20.400 1.00 83.75 117 LYS A C 1
ATOM 969 O O . LYS A 1 117 ? -28.678 -1.475 20.443 1.00 83.75 117 LYS A O 1
ATOM 974 N N . THR A 1 118 ? -29.349 0.324 19.302 1.00 83.25 118 THR A N 1
ATOM 975 C CA . THR A 1 118 ? -29.612 -0.353 18.024 1.00 83.25 118 THR A CA 1
ATOM 976 C C . THR A 1 118 ? -28.380 -1.001 17.394 1.00 83.25 118 THR A C 1
ATOM 978 O O . THR A 1 118 ? -28.535 -1.851 16.528 1.00 83.25 118 THR A O 1
ATOM 981 N N . TYR A 1 119 ? -27.175 -0.596 17.795 1.00 78.12 119 TYR A N 1
ATOM 982 C CA . TYR A 1 119 ? -25.917 -1.121 17.271 1.00 78.12 119 TYR A CA 1
ATOM 983 C C . TYR A 1 119 ? -25.148 -1.966 18.292 1.00 78.12 119 TYR A C 1
ATOM 985 O O . TYR A 1 119 ? -24.014 -2.355 18.026 1.00 78.12 119 TYR A O 1
ATOM 993 N N . HIS A 1 120 ? -25.739 -2.248 19.459 1.00 80.31 120 HIS A N 1
ATOM 994 C CA . HIS A 1 120 ? -25.095 -3.071 20.489 1.00 80.31 120 HIS A CA 1
ATOM 995 C C . HIS A 1 120 ? -24.897 -4.522 20.029 1.00 80.31 120 HIS A C 1
ATOM 997 O O . HIS A 1 120 ? -23.950 -5.173 20.456 1.00 80.31 120 HIS A O 1
ATOM 1003 N N . ASP A 1 121 ? -25.709 -4.988 19.081 1.00 80.56 121 ASP A N 1
ATOM 1004 C CA . ASP A 1 121 ? -25.540 -6.300 18.447 1.00 80.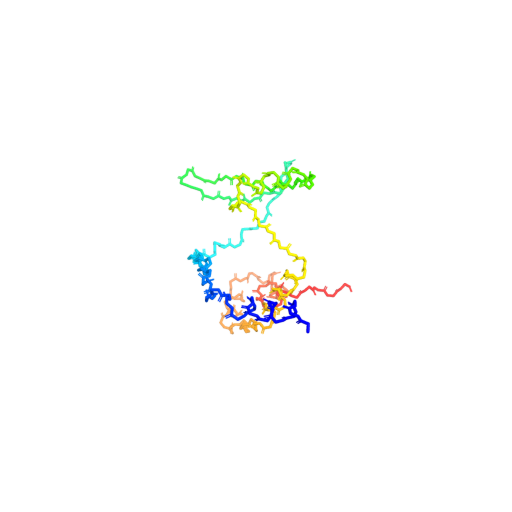56 121 ASP A CA 1
ATOM 1005 C C . ASP A 1 121 ? -24.298 -6.370 17.533 1.00 80.56 121 ASP A C 1
ATOM 1007 O O . ASP A 1 121 ? -23.878 -7.462 17.171 1.00 80.56 121 ASP A O 1
ATOM 1011 N N . TYR A 1 122 ? -23.697 -5.223 17.181 1.00 74.00 122 TYR A N 1
ATOM 1012 C CA . TYR A 1 122 ? -22.516 -5.109 16.309 1.00 74.00 122 TYR A CA 1
ATOM 1013 C C . TYR A 1 122 ? -21.266 -4.618 17.055 1.00 74.00 122 TYR A C 1
ATOM 1015 O O . TYR A 1 122 ? -20.372 -4.016 16.455 1.00 74.00 122 TYR A O 1
ATOM 1023 N N . LEU A 1 123 ? -21.207 -4.795 18.380 1.00 73.31 123 LEU A N 1
ATOM 1024 C CA . LEU A 1 123 ? -20.059 -4.365 19.193 1.00 73.31 123 LEU A CA 1
ATOM 1025 C C . LEU A 1 123 ? -18.745 -5.043 18.772 1.00 73.31 123 LEU A C 1
ATOM 1027 O O . LEU A 1 123 ? -17.678 -4.443 18.888 1.00 73.31 123 LEU A O 1
ATOM 1031 N N . ASP A 1 124 ? -18.832 -6.256 18.236 1.00 69.00 124 ASP A N 1
ATOM 1032 C CA . ASP A 1 124 ? -17.734 -7.020 17.643 1.00 69.00 124 ASP A CA 1
ATOM 1033 C C . ASP A 1 124 ? -17.087 -6.316 16.435 1.00 69.00 124 ASP A C 1
ATOM 1035 O O . ASP A 1 124 ? -15.875 -6.396 16.242 1.00 69.00 124 ASP A O 1
ATOM 1039 N N . VAL A 1 125 ? -17.848 -5.545 15.657 1.00 69.56 125 VAL A N 1
ATOM 1040 C CA . VAL A 1 125 ? -17.316 -4.765 14.525 1.00 69.56 125 VAL A CA 1
ATOM 1041 C C . VAL A 1 125 ? -16.420 -3.612 14.996 1.00 69.56 125 VAL A C 1
ATOM 1043 O O . VAL A 1 125 ? -15.542 -3.160 14.260 1.00 69.56 125 VAL A O 1
ATOM 1046 N N . PHE A 1 126 ? -16.635 -3.118 16.218 1.00 69.88 126 PHE A N 1
ATOM 1047 C CA . PHE A 1 126 ? -15.863 -2.014 16.799 1.00 69.88 126 PHE A CA 1
ATOM 1048 C C . PHE A 1 126 ? -14.628 -2.478 17.579 1.00 69.88 126 PHE A C 1
ATOM 1050 O O . PHE A 1 126 ? -13.794 -1.647 17.941 1.00 69.88 126 PHE A O 1
ATOM 1057 N N . SER A 1 127 ? -14.498 -3.783 17.816 1.00 68.94 127 SER A N 1
ATOM 1058 C CA . SER A 1 127 ? -13.316 -4.399 18.414 1.00 68.94 127 SER A CA 1
ATOM 1059 C C . SER A 1 127 ? -12.196 -4.518 17.379 1.00 68.94 127 SER A C 1
ATOM 1061 O O . SER A 1 127 ? -12.415 -4.929 16.233 1.00 68.94 127 SER A O 1
ATOM 1063 N N . LYS A 1 128 ? -10.968 -4.158 17.770 1.00 69.75 128 LYS A N 1
ATOM 1064 C CA . LYS A 1 128 ? -9.797 -4.279 16.887 1.00 69.75 128 LYS A CA 1
ATOM 1065 C C . LYS A 1 128 ? -9.487 -5.738 16.581 1.00 69.75 128 LYS A C 1
ATOM 1067 O O . LYS A 1 128 ? -9.070 -6.045 15.474 1.00 69.75 128 LYS A O 1
ATOM 1072 N N . VAL A 1 129 ? -9.714 -6.619 17.552 1.00 67.69 129 VAL A N 1
ATOM 1073 C CA . VAL A 1 129 ? -9.405 -8.045 17.437 1.00 67.69 129 VAL A CA 1
ATOM 1074 C C . VAL A 1 129 ? -10.453 -8.769 16.595 1.00 67.69 129 VAL A C 1
ATOM 1076 O O . VAL A 1 129 ? -10.088 -9.503 15.680 1.00 67.69 129 VAL A O 1
ATOM 1079 N N . SER A 1 130 ? -11.752 -8.564 16.844 1.00 64.62 130 SER A N 1
ATOM 1080 C CA . SER A 1 130 ? -12.785 -9.283 16.082 1.00 64.62 130 SER A CA 1
ATOM 1081 C C . SER A 1 130 ? -13.041 -8.716 14.688 1.00 64.62 130 SER A C 1
ATOM 1083 O O . SER A 1 130 ? -13.499 -9.466 13.832 1.00 64.62 130 SER A O 1
ATOM 1085 N N . SER A 1 131 ? -12.699 -7.453 14.407 1.00 65.75 131 SER A N 1
ATOM 1086 C CA . SER A 1 131 ? -12.819 -6.901 13.044 1.00 65.75 131 SER A CA 1
ATOM 1087 C C . SER A 1 131 ? -11.804 -7.474 12.045 1.00 65.75 131 SER A C 1
ATOM 1089 O O . SER A 1 131 ? -12.084 -7.489 10.846 1.00 65.75 131 SER A O 1
ATOM 1091 N N . ASP A 1 132 ? -10.668 -7.993 12.523 1.00 68.69 132 ASP A N 1
ATOM 1092 C CA . ASP A 1 132 ? -9.660 -8.669 11.694 1.00 68.69 132 ASP A CA 1
ATOM 1093 C C . ASP A 1 132 ? -10.006 -10.153 11.418 1.00 68.69 132 ASP A C 1
ATOM 1095 O O . ASP A 1 132 ? -9.315 -10.822 10.645 1.00 68.69 132 ASP A O 1
ATOM 1099 N N . ILE A 1 133 ? -11.097 -10.676 11.997 1.00 69.31 133 ILE A N 1
ATOM 1100 C CA . ILE A 1 133 ? -11.582 -12.046 11.783 1.00 69.31 133 ILE A CA 1
ATOM 1101 C C . ILE A 1 133 ? -12.735 -12.021 10.772 1.00 69.31 133 ILE A C 1
ATOM 1103 O O . ILE A 1 133 ? -13.799 -11.458 11.018 1.00 69.31 133 ILE A O 1
ATOM 1107 N N . LEU A 1 134 ? -12.551 -12.679 9.624 1.00 63.78 134 LEU A N 1
ATOM 1108 C CA . LEU A 1 134 ? -13.637 -12.905 8.666 1.00 63.78 134 LEU A CA 1
ATOM 1109 C C . LEU A 1 134 ? -14.665 -13.881 9.254 1.00 63.78 134 LEU A C 1
ATOM 1111 O O . LEU A 1 134 ? -14.300 -14.942 9.762 1.00 63.78 134 LEU A O 1
ATOM 1115 N N . SER A 1 135 ? -15.954 -13.543 9.159 1.00 60.78 135 SER A N 1
ATOM 1116 C CA . SER A 1 135 ? -17.034 -14.434 9.593 1.00 60.78 135 SER A CA 1
ATOM 1117 C C . SER A 1 135 ? -16.997 -15.762 8.817 1.00 60.78 135 SER A C 1
ATOM 1119 O O . SER A 1 135 ? -16.756 -15.743 7.606 1.00 60.78 135 SER A O 1
ATOM 1121 N N . PRO A 1 136 ? -17.250 -16.912 9.469 1.00 69.75 136 PRO A N 1
ATOM 1122 C CA . PRO A 1 136 ? -17.374 -18.185 8.767 1.00 69.75 136 PRO A CA 1
ATOM 1123 C C . PRO A 1 136 ? -18.583 -18.152 7.818 1.00 69.75 136 PRO A C 1
ATOM 1125 O O . PRO A 1 136 ? -19.646 -17.647 8.185 1.00 69.75 136 PRO A O 1
ATOM 1128 N N . HIS A 1 137 ? -18.379 -18.648 6.594 1.00 50.34 137 HIS A N 1
ATOM 1129 C CA . HIS A 1 137 ? -19.399 -18.766 5.545 1.00 50.34 137 HIS A CA 1
ATOM 1130 C C . HIS A 1 137 ? -20.502 -19.769 5.890 1.00 50.34 137 HIS A C 1
ATOM 1132 O O . HIS A 1 137 ? -20.175 -20.822 6.486 1.00 50.34 137 HIS A O 1
#

Secondary structure (DSSP, 8-state):
-TTHHHHHHHHTTPPP----PPPP----------PPPEEETTEEEEEEEETTEEEEEEPP-----HHHHHHHHHH-GGG-----HHHHHHHHHHHHHS------HHHHHHHHHHS-GGGGGGGGGG-HHHHTSPPP-

Organism: NCBI:txid261697

Foldseek 3Di:
DVVVVVVVVVVVPDDPDPPPPDPPDPPPDPPDPPFDWDADPVGTWGFDADPVGTDTHDDDDDDDDPVVVVVVCVVCVVVDDDDDPVNVVVVVVVVVVPPPPWDPPVQLVVCVVPDDPVCPVVSLCSTPVSVVDDDDD